Protein AF-A0A925YZ37-F1 (afdb_monomer)

pLDDT: mean 87.16, std 11.37, range [48.69, 96.69]

Secondary structure (DSSP, 8-state):
---HHHHHHHHHHHHHHHHTT-HHHHHHHHHHHHHHHHHIIIIIHHHHHHHH-HHHHHHHHHS-SSS-GGGG-----

Sequence (77 aa):
MRNPMISGVFFILISEAFYFSSANILIWDGLFFIINTTYFILKEEPDLEKRFGEPYKKYKQEVPRWIPKLLFKKSNV

Solvent-accessible surface area (backbone atoms only — not comparable to full-atom values): 4385 Å² total; per-residue (Å²): 77,72,43,60,66,61,50,49,51,48,54,50,39,50,51,48,16,59,75,68,70,33,68,66,46,42,54,49,42,52,50,52,52,51,54,52,52,50,45,41,66,72,48,48,50,54,49,46,38,70,76,53,37,67,68,43,53,55,48,57,73,74,36,41,58,75,61,50,66,78,85,65,61,74,81,84,121

Mean predicted aligned error: 5.9 Å

Structure (mmCIF, N/CA/C/O backbone):
data_AF-A0A925YZ37-F1
#
_entry.id   AF-A0A925YZ37-F1
#
loop_
_atom_site.group_PDB
_atom_site.id
_atom_site.type_symbol
_atom_site.label_atom_id
_atom_site.label_alt_id
_atom_site.label_comp_id
_atom_site.label_asym_id
_atom_site.label_entity_id
_atom_site.label_seq_id
_atom_site.pdbx_PDB_ins_code
_atom_site.Cartn_x
_atom_site.Cartn_y
_atom_site.Cartn_z
_atom_site.occupancy
_atom_site.B_iso_or_equiv
_atom_site.auth_seq_id
_atom_site.auth_comp_id
_atom_site.auth_asym_id
_atom_site.auth_atom_id
_atom_site.pdbx_PDB_model_num
ATOM 1 N N . MET A 1 1 ? -4.985 -6.935 7.233 1.00 80.94 1 MET A N 1
ATOM 2 C CA . MET A 1 1 ? -4.616 -5.746 6.438 1.00 80.94 1 MET A CA 1
ATOM 3 C C . MET A 1 1 ? -5.901 -5.131 5.950 1.00 80.94 1 MET A C 1
ATOM 5 O O . MET A 1 1 ? -6.792 -5.905 5.627 1.00 80.94 1 MET A O 1
ATOM 9 N N . ARG A 1 2 ? -6.026 -3.804 5.922 1.00 84.56 2 ARG A N 1
ATOM 10 C CA . ARG A 1 2 ? -7.281 -3.182 5.473 1.00 84.56 2 ARG A CA 1
ATOM 11 C C . ARG A 1 2 ? -7.460 -3.282 3.959 1.00 84.56 2 ARG A C 1
ATOM 13 O O . ARG A 1 2 ? -8.556 -3.589 3.514 1.00 84.56 2 ARG A O 1
ATOM 20 N N . ASN A 1 3 ? -6.368 -3.137 3.201 1.00 86.44 3 ASN A N 1
ATOM 21 C CA . ASN A 1 3 ? -6.427 -3.019 1.741 1.00 86.44 3 ASN A CA 1
ATOM 22 C C . ASN A 1 3 ? -5.552 -4.084 1.040 1.00 86.44 3 ASN A C 1
ATOM 24 O O . ASN A 1 3 ? -4.611 -3.726 0.331 1.00 86.44 3 ASN A O 1
ATOM 28 N N . PRO A 1 4 ? -5.815 -5.397 1.230 1.00 86.62 4 PRO A N 1
ATOM 29 C CA . PRO A 1 4 ? -4.976 -6.465 0.672 1.00 86.62 4 PRO A CA 1
ATOM 30 C C . PRO A 1 4 ? -4.954 -6.473 -0.862 1.00 86.62 4 PRO A C 1
ATOM 32 O O . PRO A 1 4 ? -3.933 -6.809 -1.451 1.00 86.62 4 PRO A O 1
ATOM 35 N N . MET A 1 5 ? -6.050 -6.055 -1.502 1.00 90.75 5 MET A N 1
ATOM 36 C CA . MET A 1 5 ? -6.149 -5.942 -2.958 1.00 90.75 5 MET A CA 1
ATOM 37 C C . MET A 1 5 ? -5.094 -4.988 -3.527 1.00 90.75 5 MET A C 1
ATOM 39 O O . MET A 1 5 ? -4.386 -5.344 -4.459 1.00 90.75 5 MET A O 1
ATOM 43 N N . ILE A 1 6 ? -4.949 -3.798 -2.939 1.00 91.12 6 ILE A N 1
ATOM 44 C CA . ILE A 1 6 ? -4.023 -2.771 -3.434 1.00 91.12 6 ILE A CA 1
ATOM 45 C C . ILE A 1 6 ? -2.575 -3.197 -3.212 1.00 91.12 6 ILE A C 1
ATOM 47 O O . ILE A 1 6 ? -1.762 -3.043 -4.116 1.00 91.12 6 ILE A O 1
ATOM 51 N N . SER A 1 7 ? -2.267 -3.798 -2.056 1.00 90.12 7 SER A N 1
ATOM 52 C CA . SER A 1 7 ? -0.950 -4.404 -1.832 1.00 90.12 7 SER A CA 1
ATOM 53 C C . SER A 1 7 ? -0.655 -5.498 -2.865 1.00 90.12 7 SER A C 1
ATOM 55 O O . SER A 1 7 ? 0.456 -5.566 -3.374 1.00 90.12 7 SER A O 1
ATOM 57 N N . GLY A 1 8 ? -1.639 -6.337 -3.207 1.00 91.94 8 GLY A N 1
ATOM 58 C CA . GLY A 1 8 ? -1.489 -7.375 -4.230 1.00 91.94 8 GLY A CA 1
ATOM 59 C C . GLY A 1 8 ? -1.204 -6.805 -5.620 1.00 91.94 8 GLY A C 1
ATOM 60 O O . GLY A 1 8 ? -0.245 -7.225 -6.260 1.00 91.94 8 GLY A O 1
ATOM 61 N N . VAL A 1 9 ? -1.989 -5.816 -6.059 1.00 93.56 9 VAL A N 1
ATOM 62 C CA . VAL A 1 9 ? -1.787 -5.133 -7.350 1.00 93.56 9 VAL A CA 1
ATOM 63 C C . VAL A 1 9 ? -0.409 -4.477 -7.413 1.00 93.56 9 VAL A C 1
ATOM 65 O O . VAL A 1 9 ? 0.287 -4.646 -8.406 1.00 93.56 9 VAL A O 1
ATOM 68 N N . PHE A 1 10 ? 0.017 -3.816 -6.335 1.00 93.50 10 PHE A N 1
ATOM 69 C CA . PHE A 1 10 ? 1.350 -3.223 -6.224 1.00 93.50 10 PHE A CA 1
ATOM 70 C C . PHE A 1 10 ? 2.462 -4.263 -6.429 1.00 93.50 10 PHE A C 1
ATOM 72 O O . PHE A 1 10 ? 3.345 -4.083 -7.259 1.00 93.50 10 PHE A O 1
ATOM 79 N N . PHE A 1 11 ? 2.394 -5.416 -5.753 1.00 94.00 11 PHE A N 1
ATOM 80 C CA . PHE A 1 11 ? 3.396 -6.473 -5.947 1.00 94.00 11 PHE A CA 1
ATOM 81 C C . PHE A 1 11 ? 3.387 -7.070 -7.360 1.00 94.00 11 PHE A C 1
ATOM 83 O O . PHE A 1 11 ? 4.453 -7.414 -7.876 1.00 94.00 11 PHE A O 1
ATOM 90 N N . ILE A 1 12 ? 2.216 -7.190 -7.990 1.00 95.06 12 ILE A N 1
ATOM 91 C CA . ILE A 1 12 ? 2.100 -7.667 -9.374 1.00 95.06 12 ILE A CA 1
ATOM 92 C C . ILE A 1 12 ? 2.755 -6.667 -10.331 1.00 95.06 12 ILE A C 1
ATOM 94 O O . ILE A 1 12 ? 3.619 -7.065 -11.106 1.00 95.06 12 ILE A O 1
ATOM 98 N N . LEU A 1 13 ? 2.418 -5.380 -10.232 1.00 94.06 13 LEU A N 1
ATOM 99 C CA . LEU A 1 13 ? 2.970 -4.340 -11.105 1.00 94.06 13 LEU A CA 1
ATOM 100 C C . LEU A 1 13 ? 4.476 -4.156 -10.911 1.00 94.06 13 LEU A C 1
ATOM 102 O O . LEU A 1 13 ? 5.203 -3.988 -11.887 1.00 94.06 13 LEU A O 1
ATOM 106 N N . ILE A 1 14 ? 4.969 -4.260 -9.674 1.00 95.38 14 ILE A N 1
ATOM 107 C CA . ILE A 1 14 ? 6.408 -4.320 -9.400 1.00 95.38 14 ILE A CA 1
ATOM 108 C C . ILE A 1 14 ? 7.040 -5.506 -10.123 1.00 95.38 14 ILE A C 1
ATOM 110 O O . ILE A 1 14 ? 8.060 -5.349 -10.794 1.00 95.38 14 ILE A O 1
ATOM 114 N N . SER A 1 15 ? 6.445 -6.693 -9.995 1.00 95.69 15 SER A N 1
ATOM 115 C CA . SER A 1 15 ? 6.967 -7.907 -10.628 1.00 95.69 15 SER A CA 1
ATOM 116 C C . SER A 1 15 ? 6.991 -7.771 -12.151 1.00 95.69 15 SER A C 1
ATOM 118 O O . SER A 1 15 ? 7.982 -8.138 -12.777 1.00 95.69 15 SER A O 1
ATOM 120 N N . GLU A 1 16 ? 5.954 -7.179 -12.746 1.00 94.75 16 GLU A N 1
ATOM 121 C CA . GLU A 1 16 ? 5.904 -6.856 -14.174 1.00 94.75 16 GLU A CA 1
ATOM 122 C C . GLU A 1 16 ? 6.968 -5.826 -14.568 1.00 94.75 16 GLU A C 1
ATOM 124 O O . GLU A 1 16 ? 7.675 -6.026 -15.554 1.00 94.75 16 GLU A O 1
ATOM 129 N N . ALA A 1 17 ? 7.150 -4.757 -13.790 1.00 95.44 17 ALA A N 1
ATOM 130 C CA . ALA A 1 17 ? 8.171 -3.746 -14.055 1.00 95.44 17 ALA A CA 1
ATOM 131 C C . ALA A 1 17 ? 9.577 -4.359 -14.096 1.00 95.44 17 ALA A C 1
ATOM 133 O O . ALA A 1 17 ? 10.364 -4.025 -14.985 1.00 95.44 17 ALA A O 1
ATOM 134 N N . PHE A 1 18 ? 9.873 -5.289 -13.182 1.00 95.25 18 PHE A N 1
ATOM 135 C CA . PHE A 1 18 ? 11.126 -6.042 -13.184 1.00 95.25 18 PHE A CA 1
ATOM 136 C C . PHE A 1 18 ? 11.210 -7.028 -14.353 1.00 95.25 18 PHE A C 1
ATOM 138 O O . PHE A 1 18 ? 12.223 -7.050 -15.051 1.00 95.25 18 PHE A O 1
ATOM 145 N N . TYR A 1 19 ? 10.151 -7.800 -14.608 1.00 96.69 19 TYR A N 1
ATOM 146 C CA . TYR A 1 19 ? 10.111 -8.786 -15.691 1.00 96.69 19 TYR A CA 1
ATOM 147 C C . TYR A 1 19 ? 10.323 -8.144 -17.070 1.00 96.69 19 TYR A C 1
ATOM 149 O O . TYR A 1 19 ? 11.082 -8.658 -17.888 1.00 96.69 19 TYR A O 1
ATOM 157 N N . PHE A 1 20 ? 9.716 -6.980 -17.307 1.00 95.25 20 PHE A N 1
ATOM 158 C CA . PHE A 1 20 ? 9.862 -6.217 -18.548 1.00 95.25 20 PHE A CA 1
ATOM 159 C C . PHE A 1 20 ? 11.015 -5.201 -18.515 1.00 95.25 20 PHE A C 1
ATOM 161 O O . PHE A 1 20 ? 11.230 -4.507 -19.508 1.00 95.25 20 PHE A O 1
ATOM 168 N N . SER A 1 21 ? 11.744 -5.084 -17.395 1.00 94.50 21 SER A N 1
ATOM 169 C CA . SER A 1 21 ? 12.796 -4.073 -17.172 1.00 94.50 21 SER A CA 1
ATOM 170 C C . SER A 1 21 ? 12.362 -2.652 -17.572 1.00 94.50 21 SER A C 1
ATOM 172 O O . SER A 1 21 ? 13.126 -1.883 -18.157 1.00 94.50 21 SER A O 1
ATOM 174 N N . SER A 1 22 ? 11.105 -2.304 -17.282 1.00 94.12 22 SER A N 1
ATOM 175 C CA . SER A 1 22 ? 10.460 -1.081 -17.763 1.00 94.12 22 SER A CA 1
ATOM 176 C C . SER A 1 22 ? 10.254 -0.075 -16.637 1.00 94.12 22 SER A C 1
ATOM 178 O O . SER A 1 22 ? 9.394 -0.244 -15.769 1.00 94.12 22 SER A O 1
ATOM 180 N N . ALA A 1 23 ? 10.997 1.032 -16.698 1.00 93.69 23 ALA A N 1
ATOM 181 C CA . ALA A 1 23 ? 10.846 2.145 -15.761 1.00 93.69 23 ALA A CA 1
ATOM 182 C C . ALA A 1 23 ? 9.450 2.793 -15.831 1.00 93.69 23 ALA A C 1
ATOM 184 O O . ALA A 1 23 ? 8.953 3.290 -14.824 1.00 93.69 23 ALA A O 1
ATOM 185 N N . ASN A 1 24 ? 8.785 2.746 -16.991 1.00 95.50 24 ASN A N 1
ATOM 186 C CA . ASN A 1 24 ? 7.447 3.316 -17.161 1.00 95.50 24 ASN A CA 1
ATOM 187 C C . ASN A 1 24 ? 6.398 2.578 -16.319 1.00 95.50 24 ASN A C 1
ATOM 189 O O . ASN A 1 24 ? 5.543 3.223 -15.718 1.00 95.50 24 ASN A O 1
ATOM 193 N N . 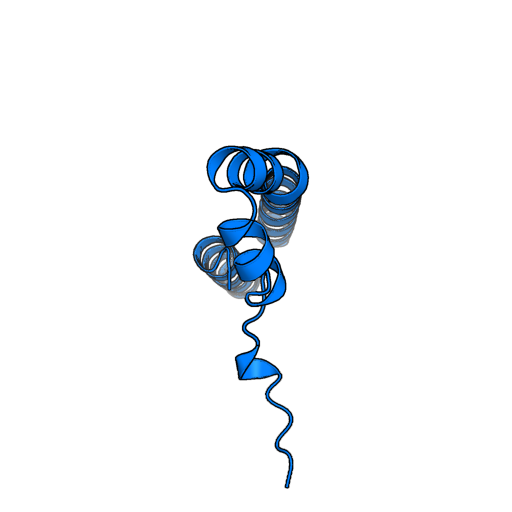ILE A 1 25 ? 6.487 1.244 -16.236 1.00 93.56 25 ILE A N 1
ATOM 194 C CA . ILE A 1 25 ? 5.581 0.434 -15.406 1.00 93.56 25 ILE A CA 1
ATOM 195 C C . ILE A 1 25 ? 5.828 0.737 -13.927 1.00 93.56 25 ILE A C 1
ATOM 197 O O . ILE A 1 25 ? 4.877 0.909 -13.173 1.00 93.56 25 ILE A O 1
ATOM 201 N N . LEU A 1 26 ? 7.093 0.894 -13.526 1.00 93.81 26 LEU A N 1
ATOM 202 C CA . LEU A 1 26 ? 7.447 1.239 -12.149 1.00 93.81 26 LEU A CA 1
ATOM 203 C C . LEU A 1 26 ? 6.915 2.625 -11.740 1.00 93.81 26 LEU A C 1
ATOM 205 O O . LEU A 1 26 ? 6.381 2.793 -10.646 1.00 93.81 26 LEU A O 1
ATOM 209 N N . ILE A 1 27 ? 7.038 3.625 -12.620 1.00 96.00 27 ILE A N 1
ATOM 210 C CA . ILE A 1 27 ? 6.486 4.969 -12.385 1.00 96.00 27 ILE A CA 1
ATOM 211 C C . ILE A 1 27 ? 4.961 4.899 -12.287 1.00 96.00 27 ILE A C 1
ATOM 213 O O . ILE A 1 27 ? 4.370 5.519 -11.401 1.00 96.00 27 ILE A O 1
ATOM 217 N N . TRP A 1 28 ? 4.326 4.135 -13.178 1.00 95.19 28 TRP A N 1
ATOM 218 C CA . TRP A 1 28 ? 2.882 3.940 -13.169 1.00 95.19 28 TRP A CA 1
ATOM 219 C C . TRP A 1 28 ? 2.393 3.290 -11.873 1.00 95.19 28 TRP A C 1
ATOM 221 O O . TRP A 1 28 ? 1.455 3.792 -11.257 1.00 95.19 28 TRP A O 1
ATOM 231 N N . ASP A 1 29 ? 3.066 2.234 -11.424 1.00 95.19 29 ASP A N 1
ATOM 232 C CA . ASP A 1 29 ? 2.789 1.568 -10.154 1.00 95.19 29 ASP A CA 1
ATOM 233 C C . ASP A 1 29 ? 2.933 2.525 -8.961 1.00 95.19 29 ASP A C 1
ATOM 235 O O . ASP A 1 29 ? 2.030 2.640 -8.129 1.00 95.19 29 ASP A O 1
ATOM 239 N N . GLY A 1 30 ? 4.016 3.308 -8.925 1.00 95.19 30 GLY A N 1
ATOM 240 C CA . GLY A 1 30 ? 4.230 4.322 -7.893 1.00 95.19 30 GLY A CA 1
ATOM 241 C C . GLY A 1 30 ? 3.111 5.368 -7.846 1.00 95.19 30 GLY A C 1
ATOM 242 O O . GLY A 1 30 ? 2.581 5.666 -6.773 1.00 95.19 30 GLY A O 1
ATOM 243 N N . LEU A 1 31 ? 2.698 5.897 -9.002 1.00 96.38 31 LEU A N 1
ATOM 244 C CA . LEU A 1 31 ? 1.584 6.846 -9.095 1.00 96.38 31 LEU A CA 1
ATOM 245 C C . LEU A 1 31 ? 0.264 6.210 -8.655 1.00 96.38 31 LEU A C 1
ATOM 247 O O . LEU A 1 31 ? -0.460 6.797 -7.848 1.00 96.38 31 LEU A O 1
ATOM 251 N N . PHE A 1 32 ? -0.030 5.001 -9.137 1.00 94.50 32 PHE A N 1
ATOM 252 C CA . PHE A 1 32 ? -1.211 4.239 -8.748 1.00 94.50 32 PHE A CA 1
ATOM 253 C C . PHE A 1 32 ? -1.265 4.051 -7.228 1.00 94.50 32 PHE A C 1
ATOM 255 O O . PHE A 1 32 ? -2.294 4.334 -6.603 1.00 94.50 32 PHE A O 1
ATOM 262 N N . PHE A 1 33 ? -0.154 3.645 -6.612 1.00 94.12 33 PHE A N 1
ATOM 263 C CA . PHE A 1 33 ? -0.068 3.426 -5.174 1.00 94.12 33 PHE A CA 1
ATOM 264 C C . PHE A 1 33 ? -0.250 4.724 -4.373 1.00 94.12 33 PHE A C 1
ATOM 266 O O . PHE A 1 33 ? -1.000 4.740 -3.391 1.00 94.12 33 PHE A O 1
ATOM 273 N N . ILE A 1 34 ? 0.373 5.831 -4.795 1.00 94.88 34 ILE A N 1
ATOM 274 C CA . ILE A 1 34 ? 0.263 7.140 -4.124 1.00 94.88 34 ILE A CA 1
ATOM 275 C C . ILE A 1 34 ? -1.164 7.688 -4.207 1.00 94.88 34 ILE A C 1
ATOM 277 O O . ILE A 1 34 ? -1.713 8.128 -3.191 1.00 94.88 34 ILE A O 1
ATOM 281 N N . ILE A 1 35 ? -1.784 7.642 -5.389 1.00 95.19 35 ILE A N 1
ATOM 282 C CA . ILE A 1 35 ? -3.151 8.134 -5.608 1.00 95.19 35 ILE A CA 1
ATOM 283 C C . ILE A 1 35 ? -4.132 7.351 -4.734 1.00 95.19 35 ILE A C 1
ATOM 285 O O . ILE A 1 35 ? -4.908 7.952 -3.987 1.00 95.19 35 ILE A O 1
ATOM 289 N N . ASN A 1 36 ? -4.053 6.019 -4.757 1.00 92.94 36 ASN A N 1
ATOM 290 C CA . ASN A 1 36 ? -4.906 5.173 -3.928 1.00 92.94 36 ASN A CA 1
ATOM 291 C C . ASN A 1 36 ? -4.660 5.421 -2.436 1.00 92.94 36 ASN A C 1
ATOM 293 O O . ASN A 1 36 ? -5.608 5.608 -1.678 1.00 92.94 36 ASN A O 1
ATOM 297 N N . THR A 1 37 ? -3.400 5.500 -1.998 1.00 91.69 37 THR A N 1
ATOM 298 C CA . THR A 1 37 ? -3.055 5.798 -0.597 1.00 91.69 37 THR A CA 1
ATOM 299 C C . THR A 1 37 ? -3.657 7.121 -0.132 1.00 91.69 37 THR A C 1
ATOM 301 O O . THR A 1 37 ? -4.241 7.188 0.952 1.00 91.69 37 THR A O 1
ATOM 304 N N . THR A 1 38 ? -3.559 8.156 -0.965 1.00 93.31 38 THR A N 1
ATOM 305 C CA . THR A 1 38 ? -4.127 9.482 -0.695 1.00 93.31 38 THR A CA 1
ATOM 306 C C . THR A 1 38 ? -5.649 9.407 -0.593 1.00 93.31 38 THR A C 1
ATOM 308 O O . THR A 1 38 ? -6.233 9.917 0.364 1.00 93.31 38 THR A O 1
ATOM 311 N N . TYR A 1 39 ? -6.293 8.696 -1.518 1.00 92.56 39 TYR A N 1
ATOM 312 C CA . TYR A 1 39 ? -7.735 8.472 -1.513 1.00 92.56 39 TYR A CA 1
ATOM 313 C C . TYR A 1 39 ? -8.216 7.750 -0.243 1.00 92.56 39 TYR A C 1
ATOM 315 O O . TYR A 1 39 ? -9.176 8.197 0.393 1.00 92.56 39 TYR A O 1
ATOM 323 N N . PHE A 1 40 ? -7.521 6.687 0.181 1.00 89.56 40 PHE A N 1
ATOM 324 C CA . PHE A 1 40 ? -7.874 5.946 1.395 1.00 89.56 40 PHE A CA 1
ATOM 325 C C . PHE A 1 40 ? -7.814 6.824 2.644 1.00 89.56 40 PHE A C 1
ATOM 327 O O . PHE A 1 40 ? -8.710 6.768 3.482 1.00 89.56 40 PHE A O 1
ATOM 334 N N . ILE A 1 41 ? -6.759 7.632 2.779 1.00 88.81 41 ILE A N 1
ATOM 335 C CA . ILE A 1 41 ? -6.546 8.470 3.965 1.00 88.81 41 ILE A CA 1
ATOM 336 C C . ILE A 1 41 ? -7.556 9.619 4.018 1.00 88.81 41 ILE A C 1
ATOM 338 O O . ILE A 1 41 ? -8.080 9.915 5.089 1.00 88.81 41 ILE A O 1
ATOM 342 N N . LEU A 1 42 ? -7.816 10.272 2.882 1.00 91.50 42 LEU A N 1
ATOM 343 C CA . LEU A 1 42 ? -8.610 11.501 2.850 1.00 91.50 42 LEU A CA 1
ATOM 344 C C . LEU A 1 42 ? -10.111 11.261 2.733 1.00 91.50 42 LEU A C 1
ATOM 346 O O . LEU A 1 42 ? -10.892 12.072 3.229 1.00 91.50 42 LEU A O 1
ATOM 350 N N . LYS A 1 43 ? -10.526 10.188 2.056 1.00 91.62 43 LYS A N 1
ATOM 351 C CA . LYS A 1 43 ? -11.937 9.967 1.733 1.00 91.62 43 LYS A CA 1
ATOM 352 C C . LYS A 1 43 ? -12.479 8.699 2.360 1.00 91.62 43 LYS A C 1
ATOM 354 O O . LYS A 1 43 ? -13.474 8.764 3.072 1.00 91.62 43 LYS A O 1
ATOM 359 N N . GLU A 1 44 ? -11.829 7.566 2.120 1.00 90.44 44 GLU A N 1
ATOM 360 C CA . GLU A 1 44 ? -12.403 6.274 2.495 1.00 90.44 44 GLU A CA 1
ATOM 361 C C . GLU A 1 44 ? -12.423 6.055 4.007 1.00 90.44 44 GLU A C 1
ATOM 363 O O . GLU A 1 44 ? -13.470 5.749 4.566 1.00 90.44 44 GLU A O 1
ATOM 368 N N . GLU A 1 45 ? -11.300 6.263 4.698 1.00 88.69 45 GLU A N 1
ATOM 369 C CA . GLU A 1 45 ? -11.252 6.068 6.148 1.00 88.69 45 GLU A CA 1
ATOM 370 C C . GLU A 1 45 ? -12.157 7.043 6.914 1.00 88.69 45 GLU A C 1
ATOM 372 O O . GLU A 1 45 ? -12.874 6.574 7.797 1.00 88.69 45 GLU A O 1
ATOM 377 N N . PRO A 1 46 ? -12.205 8.352 6.594 1.00 89.31 46 PRO A N 1
ATOM 378 C CA . PRO A 1 46 ? -13.149 9.261 7.239 1.00 89.31 46 PRO A CA 1
ATOM 379 C C . PRO A 1 46 ? -14.614 8.930 6.935 1.00 89.31 46 PRO A C 1
ATOM 381 O O . PRO A 1 46 ? -15.460 9.086 7.813 1.00 89.31 46 PRO A O 1
ATOM 384 N N . ASP A 1 47 ? -14.935 8.476 5.719 1.00 92.12 47 ASP A N 1
ATOM 385 C CA . ASP A 1 47 ? -16.297 8.051 5.369 1.00 92.12 47 ASP A CA 1
ATOM 386 C C . ASP A 1 47 ? -16.704 6.792 6.147 1.00 92.12 47 ASP A C 1
ATOM 388 O O . ASP A 1 47 ? -17.779 6.741 6.745 1.00 92.12 47 ASP A O 1
ATOM 392 N N . LEU A 1 48 ? -15.811 5.805 6.233 1.00 89.12 48 LEU A N 1
ATOM 393 C CA . LEU A 1 48 ? -16.030 4.590 7.015 1.00 89.12 48 LEU A CA 1
ATOM 394 C C . LEU A 1 48 ? -16.129 4.888 8.517 1.00 89.12 48 LEU A C 1
ATOM 396 O O . LEU A 1 48 ? -17.002 4.339 9.187 1.00 89.12 48 LEU A O 1
ATOM 400 N N . GLU A 1 49 ? -15.313 5.801 9.047 1.00 90.75 49 GLU A N 1
ATOM 401 C CA . GLU A 1 49 ? -15.429 6.269 10.433 1.00 90.75 49 GLU A CA 1
ATOM 402 C C . GLU A 1 49 ? -16.767 6.971 10.692 1.00 90.75 49 GLU A C 1
ATOM 404 O O . GLU A 1 49 ? -17.375 6.741 11.735 1.00 90.75 49 GLU A O 1
ATOM 409 N N . LYS A 1 50 ? -17.273 7.774 9.746 1.00 91.38 50 LYS A N 1
ATOM 410 C CA . LYS A 1 50 ? -18.599 8.407 9.855 1.00 91.38 50 LYS A CA 1
ATOM 411 C C . LYS A 1 50 ? -19.739 7.392 9.800 1.00 91.38 50 LYS A C 1
ATOM 413 O O . LYS A 1 50 ? -20.713 7.540 10.530 1.00 91.38 50 LYS A O 1
ATOM 418 N N . ARG A 1 51 ? -19.631 6.373 8.944 1.00 91.75 51 ARG A N 1
ATOM 419 C CA . ARG A 1 51 ? -20.684 5.365 8.726 1.00 91.75 51 ARG A CA 1
ATOM 420 C C . ARG A 1 51 ? -20.748 4.311 9.827 1.00 91.75 51 ARG A C 1
ATOM 422 O O . ARG A 1 51 ? -21.839 3.876 10.179 1.00 91.75 51 ARG A O 1
ATOM 429 N N . PHE A 1 52 ? -19.598 3.890 10.347 1.00 91.38 52 PHE A N 1
ATOM 430 C CA . PHE A 1 52 ? -19.493 2.770 11.285 1.00 91.38 52 PHE A CA 1
ATOM 431 C C . PHE A 1 52 ? -19.075 3.182 12.700 1.00 91.38 52 PHE A C 1
ATOM 433 O O . PHE A 1 52 ? -19.215 2.374 13.614 1.00 91.38 52 PHE A O 1
ATOM 440 N N . GLY A 1 53 ? -18.579 4.405 12.911 1.00 91.75 53 GLY A N 1
ATOM 441 C CA . GLY A 1 53 ? -18.280 4.948 14.237 1.00 91.75 53 GLY A CA 1
ATOM 442 C C . GLY A 1 53 ? -17.181 4.198 15.001 1.00 91.75 53 GLY A C 1
ATOM 443 O O . GLY A 1 53 ? -16.145 3.816 14.452 1.00 91.75 53 GLY A O 1
ATOM 444 N N . GLU A 1 54 ? -17.402 4.001 16.303 1.00 89.25 54 GLU A N 1
ATOM 445 C CA . GLU A 1 54 ? -16.447 3.378 17.235 1.00 89.25 54 GLU A CA 1
ATOM 446 C C . GLU A 1 54 ? -15.995 1.950 16.861 1.00 89.25 54 GLU A C 1
ATOM 448 O O . GLU A 1 54 ? -14.795 1.671 16.958 1.00 89.25 54 GLU A O 1
ATOM 453 N N . PRO A 1 55 ? -16.873 1.044 16.383 1.00 90.19 55 PRO A N 1
ATOM 454 C CA . PRO A 1 55 ? -16.456 -0.260 15.863 1.00 90.19 55 PRO A CA 1
ATOM 455 C C . PRO A 1 55 ? -15.341 -0.180 14.813 1.00 90.19 55 PRO A C 1
ATOM 457 O O . PRO A 1 55 ? -14.368 -0.935 14.875 1.00 90.19 55 PRO A O 1
ATOM 460 N N . TYR A 1 56 ? -15.438 0.768 13.877 1.00 88.69 56 TYR A N 1
ATOM 461 C CA . TYR A 1 56 ? -14.432 0.924 12.829 1.00 88.69 56 TYR A CA 1
ATOM 462 C C . TYR A 1 56 ? -13.133 1.536 13.358 1.00 88.69 56 TYR A C 1
ATOM 464 O O . TYR A 1 56 ? -12.052 1.122 12.940 1.00 88.69 56 TYR A O 1
ATOM 472 N N . LYS A 1 57 ? -13.200 2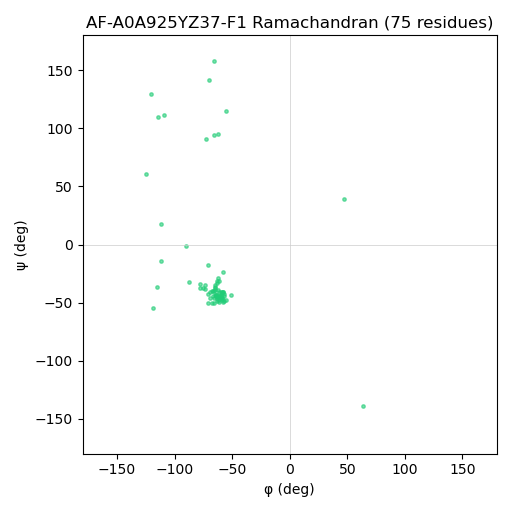.451 14.334 1.00 87.69 57 LYS A N 1
ATOM 473 C CA . LYS A 1 57 ? -11.995 2.982 14.992 1.00 87.69 57 LYS A CA 1
ATOM 474 C C . LYS A 1 57 ? -11.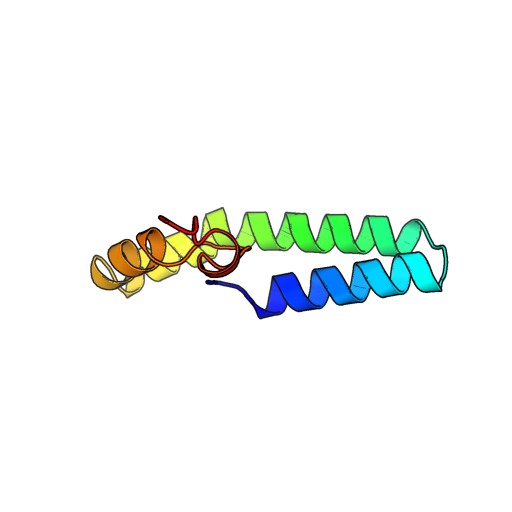192 1.883 15.690 1.00 87.69 57 LYS A C 1
ATOM 476 O O . LYS A 1 57 ? -9.974 1.829 15.512 1.00 87.69 57 LYS A O 1
ATOM 481 N N . LYS A 1 58 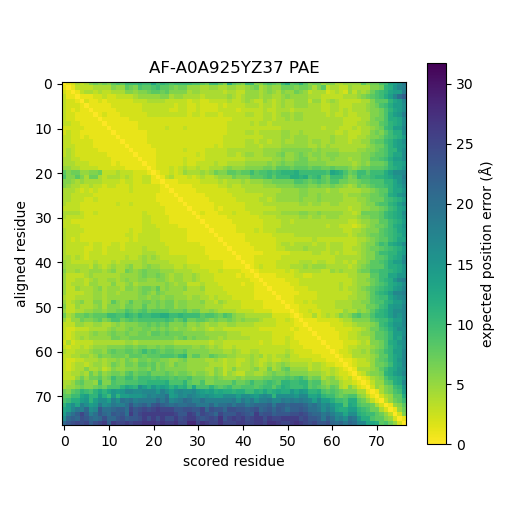? -11.854 0.972 16.417 1.00 89.38 58 LYS A N 1
ATOM 482 C CA . LYS A 1 58 ? -11.193 -0.197 17.033 1.00 89.38 58 LYS A CA 1
ATOM 483 C C . LYS A 1 58 ? -10.558 -1.099 15.973 1.00 89.38 58 LYS A C 1
ATOM 485 O O . LYS A 1 58 ? -9.369 -1.404 16.052 1.00 89.38 58 LYS A O 1
ATOM 490 N N . TYR A 1 59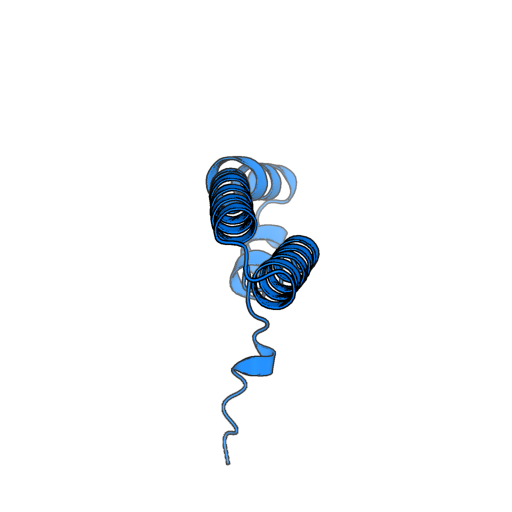 ? -11.301 -1.420 14.912 1.00 87.69 59 TYR A N 1
ATOM 491 C CA . TYR A 1 59 ? -10.777 -2.194 13.783 1.00 87.69 59 TYR A CA 1
ATOM 492 C C . TYR A 1 59 ? -9.547 -1.535 13.130 1.00 87.69 59 TYR A C 1
ATOM 494 O O . TYR A 1 59 ? -8.548 -2.201 12.849 1.00 87.69 59 TYR A O 1
ATOM 502 N N . LYS A 1 60 ? -9.568 -0.211 12.933 1.00 86.00 60 LYS A N 1
ATOM 503 C CA . LYS A 1 60 ? -8.465 0.565 12.346 1.00 86.00 60 LYS A CA 1
ATOM 504 C C . LYS A 1 60 ? -7.187 0.518 13.196 1.00 86.00 60 LYS A C 1
ATOM 506 O O . LYS A 1 60 ? -6.093 0.536 12.626 1.00 86.00 60 LYS A O 1
ATOM 511 N N . GLN A 1 61 ? -7.306 0.439 14.523 1.00 85.31 61 GLN A N 1
ATOM 512 C CA . GLN A 1 61 ? -6.174 0.286 15.451 1.00 85.31 61 GLN A CA 1
ATOM 513 C C . GLN A 1 61 ? -5.608 -1.146 15.440 1.00 85.31 61 GLN A C 1
ATOM 515 O O . GLN A 1 61 ? -4.392 -1.372 15.514 1.00 85.31 61 GLN A O 1
ATOM 520 N N . GLU A 1 62 ? -6.480 -2.142 15.310 1.00 86.38 62 GLU A N 1
ATOM 521 C CA . GLU A 1 62 ? -6.089 -3.549 15.306 1.00 86.38 62 GLU A CA 1
ATOM 522 C C . GLU A 1 62 ? -5.502 -4.000 13.968 1.00 86.38 62 GLU A C 1
ATOM 524 O O . GLU A 1 62 ? -4.558 -4.795 13.951 1.00 86.38 62 GLU A O 1
ATOM 529 N N . VAL A 1 63 ? -5.990 -3.461 12.853 1.00 86.88 63 VAL A N 1
ATOM 530 C CA . VAL A 1 63 ? -5.627 -3.929 11.516 1.00 86.88 63 VAL A CA 1
AT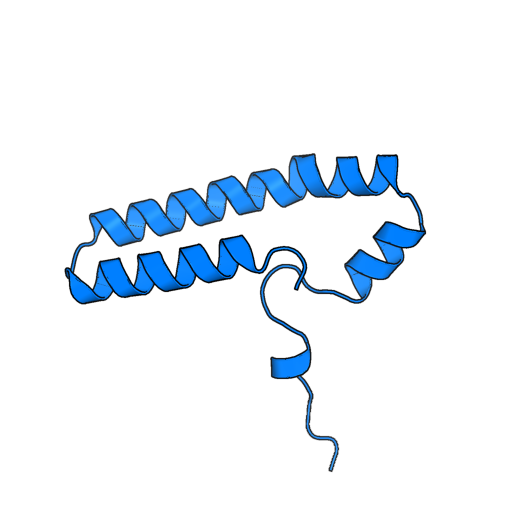OM 531 C C . VAL A 1 63 ? -4.860 -2.848 10.754 1.00 8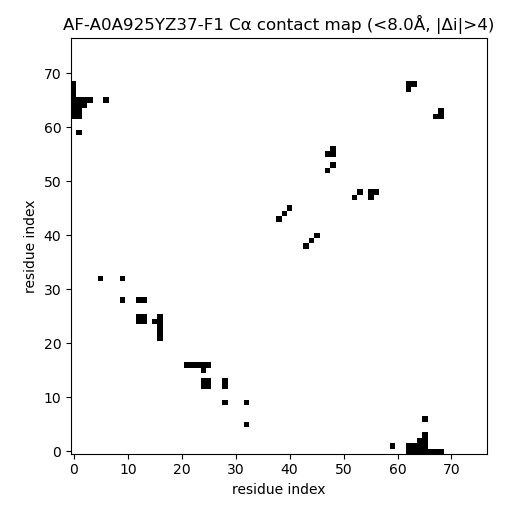6.88 63 VAL A C 1
ATOM 533 O O . VAL A 1 63 ? -5.462 -1.864 10.334 1.00 86.88 63 VAL A O 1
ATOM 536 N N . PRO A 1 64 ? -3.547 -3.018 10.510 1.00 84.56 64 PRO A N 1
ATOM 537 C CA . PRO A 1 64 ? -2.744 -2.069 9.737 1.00 84.56 64 PRO A CA 1
ATOM 538 C C . PRO A 1 64 ? -3.182 -2.011 8.267 1.00 84.56 64 PRO A C 1
ATOM 540 O O . PRO A 1 64 ? -3.784 -2.949 7.733 1.00 84.56 64 PRO A O 1
ATOM 543 N N . ARG A 1 65 ? -2.849 -0.900 7.599 1.00 83.25 65 ARG A N 1
ATOM 544 C CA . ARG A 1 65 ? -3.295 -0.598 6.231 1.00 83.25 65 ARG A CA 1
ATOM 545 C C . ARG A 1 65 ? -2.681 -1.547 5.187 1.00 83.25 65 ARG A C 1
ATOM 547 O O . ARG A 1 65 ? -3.437 -2.163 4.441 1.00 83.25 65 ARG A O 1
ATOM 554 N N . TRP A 1 66 ? -1.352 -1.724 5.221 1.00 79.69 66 TRP A N 1
ATOM 555 C CA . TRP A 1 66 ? -0.575 -2.329 4.121 1.00 79.69 66 TRP A CA 1
ATOM 556 C C . TRP A 1 66 ? 0.123 -3.655 4.420 1.00 79.69 66 TRP A C 1
ATOM 558 O O . TRP A 1 66 ? 0.196 -4.492 3.531 1.00 79.69 66 TRP A O 1
ATOM 568 N N . ILE A 1 67 ? 0.653 -3.840 5.635 1.00 77.31 67 ILE A N 1
ATOM 569 C CA . ILE A 1 67 ? 1.475 -5.004 6.008 1.00 77.31 67 ILE A CA 1
ATOM 570 C C . ILE A 1 67 ? 0.788 -5.721 7.173 1.00 77.31 67 ILE A C 1
ATOM 572 O O . ILE A 1 67 ? 0.416 -5.053 8.136 1.00 77.31 67 ILE A O 1
ATOM 576 N N . PRO A 1 68 ? 0.569 -7.046 7.133 1.00 75.88 68 PRO A N 1
ATOM 577 C CA . PRO A 1 68 ? -0.141 -7.752 8.190 1.00 75.88 68 PRO A CA 1
ATOM 578 C C . PRO A 1 68 ? 0.705 -7.808 9.465 1.00 75.88 68 PRO A C 1
ATOM 580 O O . PRO A 1 68 ? 1.903 -8.073 9.413 1.00 75.88 68 PRO A O 1
ATOM 583 N N . LYS A 1 69 ? 0.063 -7.659 10.634 1.00 72.88 69 LYS A N 1
ATOM 584 C CA . LYS A 1 69 ? 0.730 -7.800 11.945 1.00 72.88 69 LYS A CA 1
ATOM 585 C C . LYS A 1 69 ? 1.398 -9.167 12.139 1.00 72.88 69 LYS A C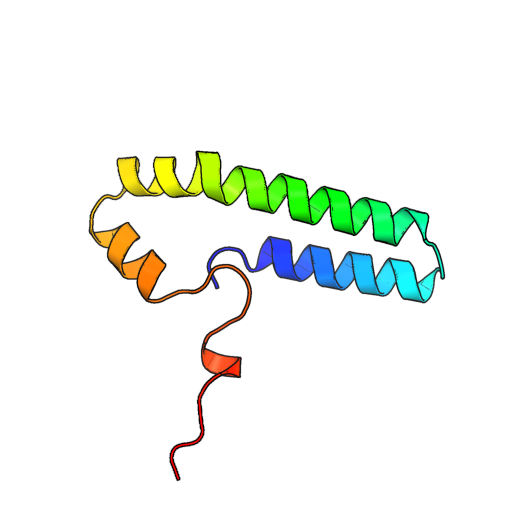 1
ATOM 587 O O . LYS A 1 69 ? 2.349 -9.262 12.900 1.00 72.88 69 LYS A O 1
ATOM 592 N N . LEU A 1 70 ? 0.940 -10.201 11.427 1.00 69.56 70 LEU A N 1
ATOM 593 C CA . LEU A 1 70 ? 1.535 -11.540 11.464 1.00 69.56 70 LEU A CA 1
ATOM 594 C C . LEU A 1 70 ? 2.995 -11.558 10.983 1.00 69.56 70 LEU A C 1
ATOM 596 O O . LEU A 1 70 ? 3.777 -12.328 11.528 1.00 69.56 70 LEU A O 1
ATOM 600 N N . LEU A 1 71 ? 3.385 -10.676 10.051 1.00 61.78 71 LEU A N 1
ATOM 601 C CA . LEU A 1 71 ? 4.788 -10.537 9.629 1.00 61.78 71 LEU A CA 1
ATOM 602 C C . LEU A 1 71 ? 5.676 -9.894 10.707 1.00 61.78 71 LEU A C 1
ATOM 604 O O . LEU A 1 71 ? 6.890 -10.035 10.659 1.00 61.78 71 LEU A O 1
ATOM 608 N N . PHE A 1 72 ? 5.079 -9.219 11.692 1.00 61.47 72 PHE A N 1
ATOM 609 C CA . PHE A 1 72 ? 5.779 -8.565 12.800 1.00 61.47 72 PHE A CA 1
ATOM 610 C C . PHE A 1 72 ? 5.518 -9.240 14.146 1.00 61.47 72 PHE A C 1
ATOM 612 O O . PHE A 1 72 ? 5.754 -8.629 15.192 1.00 61.47 72 PHE A O 1
ATOM 619 N N . LYS A 1 73 ? 5.025 -10.488 14.162 1.00 53.84 73 LYS A N 1
ATOM 620 C CA . LYS A 1 73 ? 4.921 -11.243 15.410 1.00 53.84 73 LYS A CA 1
ATOM 621 C C . LYS A 1 73 ? 6.341 -11.499 15.914 1.00 53.84 73 LYS A C 1
ATOM 623 O O . LYS A 1 73 ? 6.998 -12.446 15.496 1.00 53.84 73 LYS A O 1
ATOM 628 N N . LYS A 1 74 ? 6.819 -10.619 16.796 1.00 53.50 74 LYS A N 1
ATOM 629 C CA . LYS A 1 74 ? 8.046 -10.819 17.558 1.00 53.50 74 LYS A CA 1
ATOM 630 C C . LYS A 1 74 ? 7.876 -12.154 18.276 1.00 53.50 74 LYS A C 1
ATOM 632 O O . LYS A 1 74 ? 6.943 -12.315 19.065 1.00 53.50 74 LYS A O 1
ATOM 637 N N . SER A 1 75 ? 8.706 -13.128 17.918 1.00 55.44 75 SER A N 1
ATOM 638 C CA . SER A 1 75 ? 8.820 -14.376 18.658 1.00 55.44 75 SER A CA 1
ATOM 639 C C . SER A 1 75 ? 9.316 -14.004 20.050 1.00 55.44 75 SER A C 1
ATOM 641 O O . SER A 1 75 ? 10.507 -13.778 20.236 1.00 55.44 75 SER A O 1
ATOM 643 N N . ASN A 1 76 ? 8.396 -13.835 20.998 1.00 48.69 76 ASN A N 1
ATOM 644 C CA . ASN A 1 76 ? 8.743 -13.816 22.410 1.00 48.69 76 ASN A CA 1
ATOM 645 C C . ASN A 1 76 ? 9.068 -15.267 22.772 1.00 48.69 76 ASN A C 1
ATOM 647 O O . ASN A 1 76 ? 8.157 -16.053 23.037 1.00 48.69 76 ASN A O 1
ATOM 651 N N . VAL A 1 77 ? 10.350 -15.611 22.639 1.00 54.50 77 VAL A N 1
ATOM 652 C CA . VAL A 1 77 ? 10.980 -16.706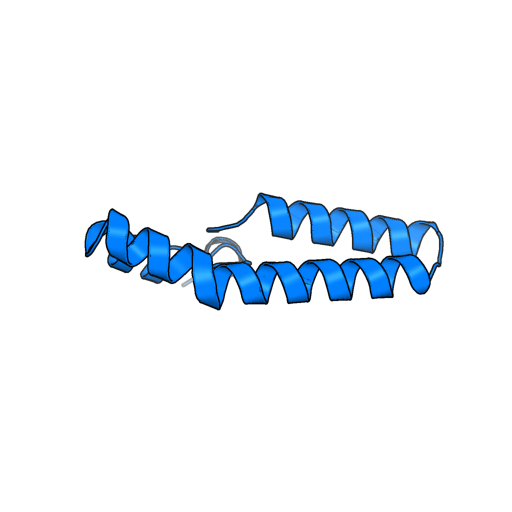 23.383 1.00 54.50 77 VAL A CA 1
ATOM 653 C C . VAL A 1 77 ? 11.313 -16.171 24.766 1.00 54.50 77 VAL A C 1
ATOM 655 O O . VAL A 1 77 ? 11.789 -15.011 24.822 1.00 54.50 77 VAL A O 1
#

Radius of gyration: 15.65 Å; Cα contacts (8 Å, |Δi|>4): 42; chains: 1; bounding box: 34×28×42 Å

Foldseek 3Di:
DACVPLLVVLVVLVVVCVVVVPPVSVVVSVVSSVVVVCCCVPPVLVVCCVVPPPVSVVVPVQADDHDGCVVVPDPPD